Protein AF-L7VWI5-F1 (afdb_monomer_lite)

Radius of gyrat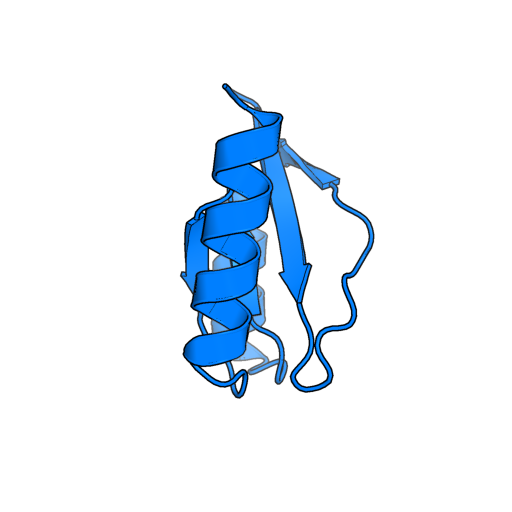ion: 11.41 Å; chains: 1; bounding box: 25×27×25 Å

Foldseek 3Di:
DWKWKWKAAQVLDIDDIDTHDPVRVVVVVVVCVVVLDQIWMDIQLATPGHRVHDPVSRVVSSVVSVVVVD

Sequence (70 aa):
MTHHYFRVYPNGDRAKALQLTTEEKDKLVAYNEVMRFGCAQFVDGKCVYEGFVPKEIIGAVEAAEKEKRT

Structure (mmCIF, N/CA/C/O backbone):
data_AF-L7VWI5-F1
#
_entry.id   AF-L7VWI5-F1
#
loop_
_atom_site.group_PDB
_atom_site.id
_atom_site.type_symbol
_atom_site.label_atom_id
_atom_site.label_alt_id
_atom_site.label_comp_id
_atom_site.label_asym_id
_atom_site.label_entity_id
_atom_site.label_seq_id
_atom_site.pdbx_PDB_ins_code
_atom_site.Cartn_x
_atom_site.Cartn_y
_atom_site.Cartn_z
_atom_site.occupancy
_atom_site.B_iso_or_equiv
_atom_site.auth_seq_id
_atom_site.auth_comp_id
_atom_site.auth_asym_id
_atom_site.auth_atom_id
_atom_site.pdbx_PDB_model_num
ATOM 1 N N . MET A 1 1 ? -15.003 4.065 11.689 1.00 82.69 1 MET A N 1
ATOM 2 C CA . MET A 1 1 ? -14.800 2.905 10.793 1.00 82.69 1 MET A CA 1
ATOM 3 C C . MET A 1 1 ? -13.313 2.584 10.777 1.00 82.69 1 MET A C 1
ATOM 5 O O . MET A 1 1 ? -12.524 3.518 10.891 1.00 82.69 1 MET A O 1
ATOM 9 N N . THR A 1 2 ? -12.935 1.307 10.725 1.00 92.94 2 THR A N 1
ATOM 10 C CA . THR A 1 2 ? -11.530 0.884 10.615 1.00 92.94 2 THR A CA 1
ATOM 11 C C . THR A 1 2 ? -11.229 0.424 9.194 1.00 92.94 2 THR A C 1
ATOM 13 O O . THR A 1 2 ? -12.098 -0.152 8.540 1.00 92.94 2 THR A O 1
ATOM 16 N N . HIS A 1 3 ? -10.009 0.674 8.735 1.00 93.56 3 HIS A N 1
ATOM 17 C CA . HIS A 1 3 ? -9.528 0.358 7.398 1.00 93.56 3 HIS A CA 1
ATOM 18 C C . HIS A 1 3 ? -8.328 -0.578 7.470 1.00 93.56 3 HIS A C 1
ATOM 20 O O . HIS A 1 3 ? -7.424 -0.395 8.290 1.00 93.56 3 HIS A O 1
ATOM 26 N N . HIS A 1 4 ? -8.297 -1.546 6.562 1.00 94.25 4 HIS A N 1
ATOM 27 C CA . HIS A 1 4 ? -7.182 -2.467 6.417 1.00 94.25 4 HIS A CA 1
ATO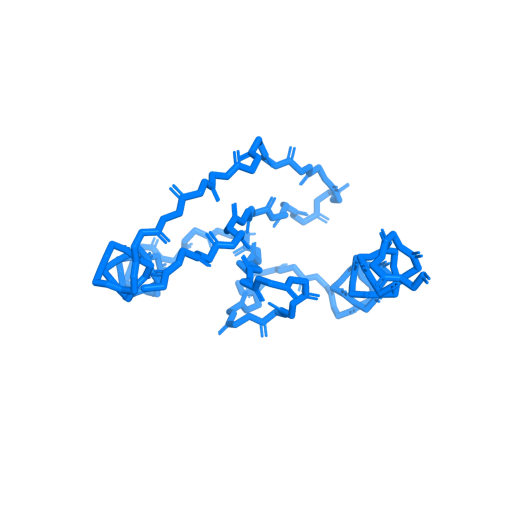M 28 C C . HIS A 1 4 ? -6.111 -1.844 5.521 1.00 94.25 4 HIS A C 1
ATOM 30 O O . HIS A 1 4 ? -6.240 -1.841 4.296 1.00 94.25 4 HIS A O 1
ATOM 36 N N . TYR A 1 5 ? -5.059 -1.315 6.134 1.00 94.38 5 TYR A N 1
ATOM 37 C CA . TYR A 1 5 ? -3.956 -0.662 5.440 1.00 94.38 5 TYR A CA 1
ATOM 38 C C . TYR A 1 5 ? -2.734 -1.576 5.357 1.00 94.38 5 TYR A C 1
ATOM 40 O O . TYR A 1 5 ? -2.344 -2.200 6.344 1.00 94.38 5 TYR A O 1
ATOM 48 N N . PHE A 1 6 ? -2.078 -1.629 4.203 1.00 93.94 6 PHE A N 1
ATOM 49 C CA . PHE A 1 6 ? -0.783 -2.292 4.059 1.00 93.94 6 PHE A CA 1
ATOM 50 C C . PHE A 1 6 ? 0.021 -1.690 2.903 1.00 93.94 6 PHE A C 1
ATOM 52 O O . PHE A 1 6 ? -0.488 -0.901 2.108 1.00 93.94 6 PHE A O 1
ATOM 59 N N . ARG A 1 7 ? 1.304 -2.055 2.824 1.00 93.75 7 ARG A N 1
ATOM 60 C CA . ARG A 1 7 ? 2.227 -1.588 1.782 1.00 93.75 7 ARG A CA 1
ATOM 61 C C . ARG A 1 7 ? 2.805 -2.753 0.999 1.00 93.75 7 ARG A C 1
ATOM 63 O O . ARG A 1 7 ? 2.988 -3.833 1.566 1.00 93.75 7 ARG A O 1
ATOM 70 N N . VAL A 1 8 ? 3.130 -2.499 -0.261 1.00 94.69 8 VAL A N 1
ATOM 71 C CA . VAL A 1 8 ? 3.798 -3.445 -1.160 1.00 94.69 8 VAL A CA 1
ATOM 72 C C . VAL A 1 8 ? 5.020 -2.779 -1.773 1.00 94.69 8 VAL A C 1
ATOM 74 O O . VAL A 1 8 ? 4.944 -1.640 -2.225 1.00 94.69 8 VAL A O 1
ATOM 77 N N . TYR A 1 9 ? 6.154 -3.465 -1.766 1.00 92.31 9 TYR A N 1
ATOM 78 C CA . TYR A 1 9 ? 7.418 -2.978 -2.314 1.00 92.31 9 TYR A CA 1
ATOM 79 C C . TYR A 1 9 ? 7.581 -3.389 -3.791 1.00 92.31 9 TYR A C 1
ATOM 81 O O . TYR A 1 9 ? 6.880 -4.289 -4.254 1.00 92.31 9 TYR A O 1
ATOM 89 N N . PRO A 1 10 ? 8.501 -2.771 -4.560 1.00 90.25 10 PRO A N 1
ATOM 90 C CA . PRO A 1 10 ? 8.671 -3.062 -5.990 1.00 90.25 10 PRO A CA 1
ATOM 91 C C . PRO A 1 10 ? 9.077 -4.504 -6.306 1.00 90.25 10 PRO A C 1
ATOM 93 O O . PRO A 1 10 ? 8.896 -4.957 -7.428 1.00 90.25 10 PRO A O 1
ATOM 96 N N . ASN A 1 11 ? 9.620 -5.225 -5.326 1.00 88.62 11 ASN A N 1
ATOM 97 C CA . ASN A 1 11 ? 9.937 -6.647 -5.432 1.00 88.62 11 ASN A CA 1
ATOM 98 C C . ASN A 1 11 ? 8.730 -7.565 -5.145 1.00 88.62 11 ASN A C 1
ATOM 100 O O . ASN A 1 11 ? 8.882 -8.781 -5.158 1.00 88.62 11 ASN A O 1
ATOM 104 N N . GLY A 1 12 ? 7.551 -7.000 -4.871 1.00 85.56 12 GLY A N 1
ATOM 105 C CA . GLY A 1 12 ? 6.341 -7.736 -4.508 1.00 85.56 12 GLY A CA 1
ATOM 106 C C . GLY A 1 12 ? 6.218 -8.058 -3.017 1.00 85.56 12 GLY A C 1
ATOM 107 O O . GLY A 1 12 ? 5.175 -8.566 -2.602 1.00 85.56 12 GLY A O 1
ATOM 108 N N . ASP A 1 13 ? 7.222 -7.731 -2.192 1.00 90.50 13 ASP A N 1
ATOM 109 C CA . ASP A 1 13 ? 7.144 -7.975 -0.753 1.00 90.50 13 ASP A CA 1
ATOM 110 C C . ASP A 1 13 ? 6.046 -7.133 -0.117 1.00 90.50 13 ASP A C 1
ATOM 112 O O . ASP A 1 13 ? 5.830 -5.965 -0.453 1.00 90.50 13 ASP A O 1
ATOM 116 N N . ARG A 1 14 ? 5.375 -7.722 0.870 1.00 90.00 14 ARG A N 1
ATOM 117 C CA . ARG A 1 14 ? 4.260 -7.093 1.570 1.00 90.00 14 ARG A CA 1
ATOM 118 C C . ARG A 1 14 ? 4.623 -6.800 3.018 1.00 90.00 14 ARG A C 1
ATOM 120 O O . ARG A 1 14 ? 4.979 -7.695 3.781 1.00 90.00 14 ARG A O 1
ATOM 127 N N . ALA A 1 15 ? 4.445 -5.545 3.423 1.00 90.00 15 ALA A N 1
ATOM 128 C CA . ALA A 1 15 ? 4.513 -5.167 4.828 1.00 90.00 15 ALA A CA 1
ATOM 129 C C . ALA A 1 15 ? 3.304 -5.719 5.602 1.00 90.00 15 ALA A C 1
ATOM 131 O O . ALA A 1 15 ? 2.205 -5.858 5.056 1.00 90.00 15 ALA A O 1
ATOM 132 N N . LYS A 1 16 ? 3.486 -5.967 6.903 1.00 89.69 16 LYS A N 1
ATOM 133 C CA . LYS A 1 16 ? 2.392 -6.369 7.795 1.00 89.69 16 LYS A CA 1
ATOM 134 C C . LYS A 1 16 ? 1.233 -5.370 7.705 1.00 89.69 16 LYS A C 1
ATOM 136 O O . LYS A 1 16 ? 1.451 -4.159 7.741 1.00 89.69 16 LYS A O 1
ATOM 141 N N . ALA A 1 17 ? 0.013 -5.891 7.605 1.00 91.75 17 ALA A N 1
ATOM 142 C CA . ALA A 1 17 ? -1.177 -5.060 7.569 1.00 91.75 17 ALA A CA 1
ATOM 143 C C . ALA A 1 17 ? -1.508 -4.461 8.942 1.00 91.75 17 ALA A C 1
ATOM 145 O O . ALA A 1 17 ? -1.252 -5.069 9.986 1.00 91.75 17 ALA A O 1
ATOM 146 N N . LEU A 1 18 ? -2.098 -3.270 8.916 1.00 93.19 18 LEU A N 1
ATOM 147 C CA . LEU A 1 18 ? -2.542 -2.499 10.067 1.00 93.19 18 LEU A CA 1
ATOM 148 C C . LEU A 1 18 ? -4.046 -2.241 9.952 1.00 93.19 18 LEU A C 1
ATOM 150 O O . LEU A 1 18 ? -4.569 -2.041 8.857 1.00 93.19 18 LEU A O 1
ATOM 154 N N . GLN A 1 19 ? -4.730 -2.228 11.092 1.00 95.81 19 GLN A N 1
ATOM 155 C CA . GLN A 1 19 ? -6.097 -1.727 11.197 1.00 95.81 19 GLN A CA 1
ATOM 156 C C . GLN A 1 19 ? -6.019 -0.290 11.695 1.00 95.81 19 GLN A C 1
ATOM 158 O O . GLN A 1 19 ? -5.504 -0.056 12.785 1.00 95.81 19 GLN A O 1
ATOM 163 N N . LEU A 1 20 ? -6.481 0.656 10.883 1.00 93.62 20 LEU A N 1
ATOM 164 C CA . LEU A 1 20 ? -6.373 2.087 11.162 1.00 93.62 20 LEU A CA 1
ATOM 165 C C . LEU A 1 20 ? -7.754 2.722 11.219 1.00 93.62 20 LEU A C 1
ATOM 167 O O . LEU A 1 20 ? -8.646 2.350 10.455 1.00 93.62 20 LEU A O 1
ATOM 171 N N . THR A 1 21 ? -7.934 3.721 12.071 1.00 96.38 21 THR A N 1
ATOM 172 C CA . THR A 1 21 ? -9.068 4.641 11.938 1.00 96.38 21 THR A CA 1
ATOM 173 C C . THR A 1 21 ? -8.966 5.436 10.629 1.00 96.38 21 THR A C 1
ATOM 175 O O . THR A 1 21 ? -7.905 5.513 10.006 1.00 96.38 21 THR A O 1
ATOM 178 N N . THR A 1 22 ? -10.070 6.044 10.187 1.00 93.50 22 THR A N 1
ATOM 179 C CA . THR A 1 22 ? -10.080 6.895 8.983 1.00 93.50 22 THR A CA 1
ATOM 180 C C . THR A 1 22 ? -9.049 8.027 9.068 1.00 93.50 22 THR A C 1
ATOM 182 O O . THR A 1 22 ? -8.302 8.232 8.115 1.00 93.50 22 THR A O 1
ATOM 185 N N . GLU A 1 23 ? -8.932 8.683 10.226 1.00 94.88 23 GLU A N 1
ATOM 186 C CA . GLU A 1 23 ? -7.974 9.775 10.438 1.00 94.88 23 GLU A CA 1
ATOM 187 C C . GLU A 1 23 ? -6.514 9.298 10.351 1.00 94.88 23 GLU A C 1
ATOM 189 O O . GLU A 1 23 ? -5.687 9.927 9.689 1.00 94.88 23 GLU A O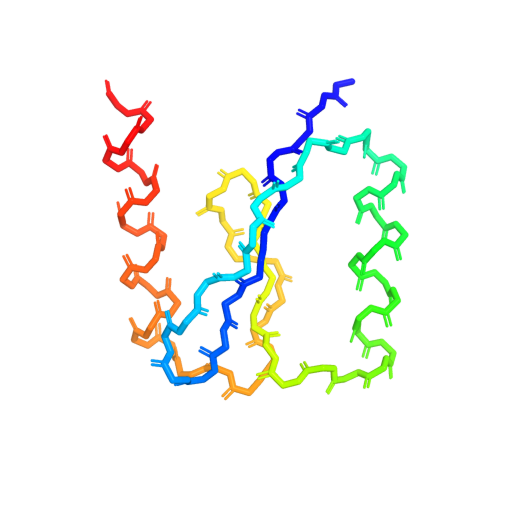 1
ATOM 194 N N . GLU A 1 24 ? -6.182 8.168 10.981 1.00 93.88 24 GLU A N 1
ATOM 195 C CA . GLU A 1 24 ? -4.834 7.587 10.918 1.00 93.88 24 GLU A CA 1
ATOM 196 C C . GLU A 1 24 ? -4.473 7.149 9.498 1.00 93.88 24 GLU A C 1
ATOM 198 O O . GLU A 1 24 ? -3.350 7.382 9.050 1.00 93.88 24 GLU A O 1
ATOM 203 N N . LYS A 1 25 ? -5.433 6.555 8.776 1.00 91.88 25 LYS A N 1
ATOM 204 C CA . LYS A 1 25 ? -5.282 6.171 7.369 1.00 91.88 25 LYS A CA 1
ATOM 205 C C . LYS A 1 25 ? -4.951 7.390 6.503 1.00 91.88 25 LYS A C 1
ATOM 207 O O . LYS A 1 25 ? -3.993 7.331 5.738 1.00 91.88 25 LYS A O 1
ATOM 212 N N . ASP A 1 26 ? -5.701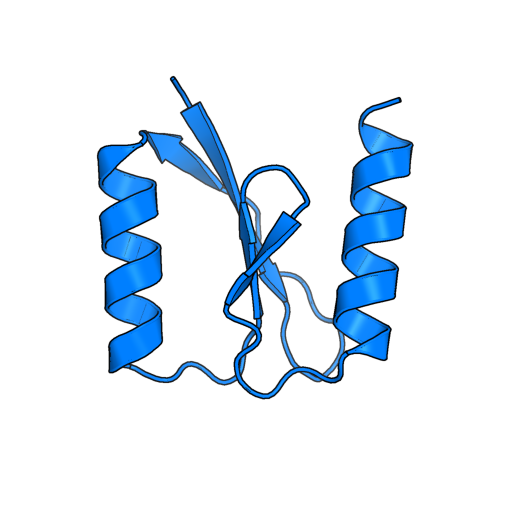 8.485 6.637 1.00 91.75 26 ASP A N 1
ATOM 213 C CA . ASP A 1 26 ? -5.477 9.710 5.854 1.00 91.75 26 ASP A CA 1
ATOM 214 C C . ASP A 1 26 ? -4.103 10.329 6.148 1.00 91.75 26 ASP A C 1
ATOM 216 O O . ASP A 1 26 ? -3.358 10.657 5.222 1.00 91.75 26 ASP A O 1
ATOM 220 N N . LYS A 1 27 ? -3.715 10.399 7.429 1.00 92.12 27 LYS A N 1
ATOM 221 C CA . LYS A 1 27 ? -2.386 10.877 7.843 1.00 92.12 27 LYS A CA 1
ATOM 222 C C . LYS A 1 27 ? -1.256 10.032 7.254 1.00 92.12 27 LYS A C 1
ATOM 224 O O . LYS A 1 27 ? -0.254 10.580 6.798 1.00 92.12 27 LYS A O 1
ATOM 229 N N . LEU A 1 28 ? -1.404 8.706 7.249 1.00 88.44 28 LEU A N 1
ATOM 230 C CA . LEU A 1 28 ? -0.401 7.788 6.706 1.00 88.44 28 LEU A CA 1
ATOM 231 C C . LEU A 1 28 ? -0.276 7.879 5.186 1.00 88.44 28 LEU A C 1
ATOM 233 O O . LEU A 1 28 ? 0.847 7.826 4.683 1.00 88.44 28 LEU A O 1
ATOM 237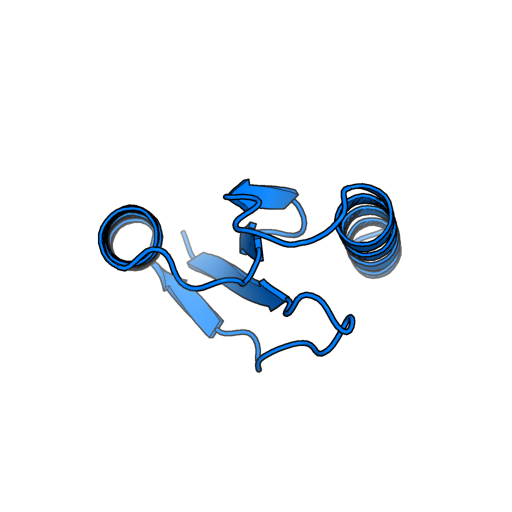 N N . VAL A 1 29 ? -1.382 8.015 4.453 1.00 87.25 29 VAL A N 1
ATOM 238 C CA . VAL A 1 29 ? -1.338 8.223 2.996 1.00 87.25 29 VAL A CA 1
ATOM 239 C C . VAL A 1 29 ? -0.610 9.531 2.685 1.00 87.25 29 VAL A C 1
ATOM 241 O O . VAL A 1 29 ? 0.434 9.496 2.034 1.00 87.25 29 VAL A O 1
ATOM 244 N N . ALA A 1 30 ? -1.044 10.646 3.282 1.00 89.19 30 ALA A N 1
ATOM 245 C CA . ALA A 1 30 ? -0.431 11.959 3.068 1.00 89.19 30 ALA A CA 1
ATOM 246 C C . ALA A 1 30 ? 1.069 11.986 3.423 1.00 89.19 30 ALA A C 1
ATOM 248 O O . ALA A 1 30 ? 1.887 12.537 2.688 1.00 89.19 30 ALA A O 1
ATOM 249 N N . TYR A 1 31 ? 1.466 11.348 4.530 1.00 85.62 31 TYR A N 1
ATOM 250 C CA . TYR A 1 31 ? 2.875 11.265 4.921 1.00 85.62 31 TYR A CA 1
ATOM 251 C C . TYR A 1 31 ? 3.738 10.528 3.883 1.00 85.62 31 TYR A C 1
ATOM 253 O O . TYR A 1 31 ? 4.859 10.949 3.591 1.00 85.62 31 TYR A O 1
ATOM 261 N N . ASN A 1 32 ? 3.237 9.429 3.310 1.00 81.38 32 ASN A N 1
ATOM 262 C CA . ASN A 1 32 ? 4.004 8.643 2.341 1.00 81.38 32 ASN A CA 1
ATOM 263 C C . ASN A 1 32 ? 4.067 9.304 0.956 1.00 81.38 32 ASN A C 1
ATOM 265 O O . ASN A 1 32 ? 5.087 9.143 0.285 1.00 81.38 32 ASN A O 1
ATOM 269 N N . GLU A 1 33 ? 3.051 10.076 0.559 1.00 80.94 33 GLU A N 1
ATOM 270 C CA . GLU A 1 33 ? 3.099 10.908 -0.654 1.00 80.94 33 GLU A CA 1
ATOM 271 C C . GLU A 1 33 ? 4.235 11.943 -0.580 1.00 80.94 33 GLU A C 1
ATOM 273 O O . GLU A 1 33 ? 4.953 12.159 -1.559 1.00 80.94 33 GLU A O 1
ATOM 278 N N . VAL A 1 34 ? 4.456 12.533 0.602 1.00 83.19 34 VAL A N 1
ATOM 279 C CA . VAL A 1 34 ? 5.539 13.504 0.835 1.00 83.19 34 VAL A CA 1
ATOM 280 C C . VAL A 1 34 ? 6.905 12.822 0.891 1.00 83.19 34 VAL A C 1
ATOM 282 O O . VAL A 1 34 ? 7.847 13.263 0.234 1.00 83.19 34 VAL A O 1
ATOM 285 N N . MET A 1 35 ? 7.025 11.736 1.657 1.00 77.56 35 MET A N 1
ATOM 286 C CA . MET A 1 35 ? 8.301 11.033 1.845 1.00 77.56 35 MET A CA 1
ATOM 287 C C . MET A 1 35 ? 8.726 10.204 0.625 1.00 77.56 35 MET A C 1
ATOM 289 O O . MET A 1 35 ? 9.875 9.770 0.563 1.00 77.56 35 MET A O 1
ATOM 293 N N . ARG A 1 36 ? 7.819 9.982 -0.339 1.00 66.00 36 ARG A N 1
ATOM 294 C CA . ARG A 1 36 ? 8.041 9.206 -1.570 1.00 66.00 36 ARG A CA 1
ATOM 295 C C . ARG A 1 36 ? 8.662 7.838 -1.307 1.00 66.00 36 ARG A C 1
ATOM 297 O O . ARG A 1 36 ? 9.608 7.430 -1.984 1.00 66.00 36 ARG A O 1
ATOM 304 N N . PHE A 1 37 ? 8.128 7.108 -0.329 1.00 68.88 37 PHE A N 1
ATOM 305 C CA . PHE A 1 37 ? 8.526 5.715 -0.158 1.00 68.88 37 PHE A CA 1
ATOM 306 C C . PHE A 1 37 ? 8.261 4.978 -1.472 1.00 68.88 37 PHE A C 1
ATOM 308 O O . PHE A 1 37 ? 7.173 5.077 -2.035 1.00 68.88 37 PHE A O 1
ATOM 315 N N . GLY A 1 38 ? 9.256 4.247 -1.975 1.00 81.25 38 GLY A N 1
ATOM 316 C CA . GLY A 1 38 ? 9.154 3.516 -3.240 1.00 81.25 38 GLY A CA 1
ATOM 317 C C . GLY A 1 38 ? 8.204 2.319 -3.209 1.00 81.25 38 GLY A C 1
ATOM 318 O O . GLY A 1 38 ? 8.399 1.385 -3.969 1.00 81.25 38 GLY A O 1
ATOM 319 N N . CYS A 1 39 ? 7.210 2.319 -2.325 1.00 91.06 39 CYS A N 1
ATOM 320 C CA . CYS A 1 39 ? 6.220 1.272 -2.142 1.00 91.06 39 CYS A CA 1
ATOM 321 C C . CYS A 1 39 ? 4.818 1.774 -2.506 1.00 91.06 39 CYS A C 1
ATOM 323 O O . CYS A 1 39 ? 4.487 2.938 -2.277 1.00 91.06 39 CYS A O 1
ATOM 325 N N . ALA A 1 40 ? 3.981 0.861 -2.981 1.00 93.56 40 ALA A N 1
ATOM 326 C CA . ALA A 1 40 ? 2.563 1.084 -3.172 1.00 93.56 40 ALA A CA 1
ATOM 327 C C . ALA A 1 40 ? 1.822 0.951 -1.836 1.00 93.56 40 ALA A C 1
ATOM 329 O O . ALA A 1 40 ? 2.183 0.135 -0.979 1.00 93.56 40 ALA A O 1
ATOM 330 N N . GLN A 1 41 ? 0.766 1.737 -1.664 1.00 93.31 41 GLN A N 1
ATOM 331 C CA . GLN A 1 41 ? -0.112 1.709 -0.503 1.00 93.31 41 GLN A CA 1
ATOM 332 C C . GLN A 1 41 ? -1.476 1.167 -0.885 1.00 93.31 41 GLN A C 1
ATOM 334 O O . GLN A 1 41 ? -2.051 1.551 -1.904 1.00 93.31 41 GLN A O 1
ATOM 339 N N . PHE A 1 42 ? -2.011 0.323 -0.013 1.00 94.75 42 PHE A N 1
ATOM 340 C CA . PHE A 1 42 ? -3.315 -0.284 -0.184 1.00 94.75 42 PHE A CA 1
ATOM 341 C C . PHE A 1 42 ? -4.182 -0.010 1.031 1.00 94.75 42 PHE A C 1
ATOM 343 O O . PHE A 1 42 ? -3.731 -0.122 2.173 1.00 94.75 42 PHE A O 1
ATOM 350 N N . VAL A 1 43 ? -5.442 0.312 0.768 1.00 94.62 43 VAL A N 1
ATOM 351 C CA . VAL A 1 43 ? -6.496 0.491 1.760 1.00 94.62 43 VAL A CA 1
ATOM 352 C C . VAL A 1 43 ? -7.665 -0.374 1.331 1.00 94.62 43 VAL A C 1
ATOM 354 O O . VAL A 1 43 ? -8.155 -0.265 0.211 1.00 94.62 43 VAL A O 1
ATOM 357 N N . ASP A 1 44 ? -8.099 -1.260 2.222 1.00 94.19 44 ASP A N 1
ATOM 358 C CA . ASP A 1 44 ? -9.236 -2.155 1.998 1.00 94.19 44 ASP A CA 1
ATOM 359 C C . ASP A 1 44 ? -9.136 -2.972 0.701 1.00 94.19 44 ASP A C 1
ATOM 361 O O . ASP A 1 44 ? -10.136 -3.309 0.073 1.00 94.19 44 ASP A O 1
ATOM 365 N N . GLY A 1 45 ? -7.902 -3.321 0.329 1.00 92.94 45 GLY A N 1
ATOM 366 C CA . GLY A 1 45 ? -7.594 -4.117 -0.858 1.00 92.94 45 GLY A CA 1
ATOM 367 C C . GLY A 1 45 ? -7.478 -3.317 -2.157 1.00 92.94 45 GLY A C 1
ATOM 368 O O . GLY A 1 45 ? -7.217 -3.922 -3.189 1.00 92.94 45 GLY A O 1
ATOM 369 N N . LYS A 1 46 ? -7.628 -1.987 -2.122 1.00 94.75 46 LYS A N 1
ATOM 370 C CA . LYS A 1 46 ? -7.426 -1.109 -3.282 1.00 94.75 46 LYS A CA 1
ATOM 371 C C . LYS A 1 46 ? -6.160 -0.290 -3.147 1.00 94.75 46 LYS A C 1
ATOM 373 O O . LYS A 1 46 ? -5.858 0.193 -2.054 1.00 94.75 46 LYS A O 1
ATOM 378 N N . CYS A 1 47 ? -5.449 -0.107 -4.249 1.00 94.38 47 CYS A N 1
ATOM 379 C CA . CYS A 1 47 ? -4.299 0.777 -4.285 1.00 94.38 47 CYS A CA 1
ATOM 380 C C . CYS A 1 47 ? -4.759 2.238 -4.188 1.00 94.38 47 CYS A C 1
ATOM 382 O O . CYS A 1 47 ? -5.661 2.668 -4.905 1.00 94.38 47 CYS A O 1
ATOM 384 N N . VAL A 1 48 ? -4.150 2.994 -3.275 1.00 93.25 48 VAL A N 1
ATOM 385 C CA . VAL A 1 48 ? -4.416 4.433 -3.092 1.00 93.25 48 VAL A CA 1
ATOM 386 C C . VAL A 1 48 ? -3.220 5.299 -3.474 1.00 93.25 48 VAL A C 1
ATOM 388 O O . VAL A 1 48 ? -3.378 6.493 -3.691 1.00 93.25 48 VAL A O 1
ATOM 391 N N . TYR A 1 49 ? -2.037 4.694 -3.581 1.00 91.62 49 TYR A N 1
ATOM 392 C CA . TYR A 1 49 ? -0.806 5.347 -4.008 1.00 91.62 49 TYR A CA 1
ATOM 393 C C . TYR A 1 49 ? 0.137 4.297 -4.603 1.00 91.62 49 TYR A C 1
ATOM 395 O O . TYR A 1 49 ? 0.419 3.295 -3.950 1.00 91.62 49 TYR A O 1
ATOM 403 N N . GLU A 1 50 ? 0.624 4.508 -5.827 1.00 90.94 50 GLU A N 1
ATOM 404 C CA . GLU A 1 50 ? 1.406 3.500 -6.569 1.00 90.94 50 GLU A CA 1
ATOM 405 C C . GLU A 1 50 ? 2.905 3.493 -6.195 1.00 90.94 50 GLU A C 1
ATOM 407 O O . GLU A 1 50 ? 3.573 2.459 -6.266 1.00 90.94 50 GLU A O 1
ATOM 412 N N . GLY A 1 51 ? 3.459 4.634 -5.773 1.00 88.69 51 GLY A N 1
ATOM 413 C CA . GLY A 1 51 ? 4.903 4.778 -5.560 1.00 88.69 51 GLY A CA 1
ATOM 414 C C . GLY A 1 51 ? 5.714 4.448 -6.823 1.00 88.69 51 GLY A C 1
ATOM 415 O O . GLY A 1 51 ? 5.391 4.916 -7.910 1.00 88.69 51 GLY A O 1
ATOM 416 N N . PHE A 1 52 ? 6.773 3.640 -6.677 1.00 88.62 52 PHE A N 1
ATOM 417 C CA . PHE A 1 52 ? 7.585 3.118 -7.794 1.00 88.62 52 PHE A CA 1
ATOM 418 C C . PHE A 1 52 ? 7.278 1.646 -8.112 1.00 88.62 52 PHE A C 1
ATOM 420 O O . PHE A 1 52 ? 8.109 0.943 -8.690 1.00 88.62 52 PHE A O 1
ATOM 427 N N . VAL A 1 53 ? 6.114 1.146 -7.694 1.00 92.25 53 VAL A N 1
ATOM 428 C CA . VAL A 1 53 ? 5.746 -0.257 -7.897 1.00 92.25 53 VAL A CA 1
ATOM 429 C C . VAL A 1 53 ? 5.114 -0.433 -9.283 1.00 92.25 53 VAL A C 1
ATOM 431 O O . VAL A 1 53 ? 4.206 0.319 -9.636 1.00 92.25 53 VAL A O 1
ATOM 434 N N . PRO A 1 54 ? 5.549 -1.426 -10.080 1.00 93.75 54 PRO A N 1
ATOM 435 C CA . PRO A 1 54 ? 4.929 -1.741 -11.363 1.00 93.75 54 PRO A CA 1
ATOM 436 C C . PRO A 1 54 ? 3.429 -2.044 -11.253 1.00 93.75 54 PRO A C 1
ATOM 438 O O . PRO A 1 54 ? 2.987 -2.756 -10.348 1.00 93.75 54 PRO A O 1
ATOM 441 N N . LYS A 1 55 ? 2.649 -1.583 -12.238 1.00 94.00 55 LYS A N 1
ATOM 442 C CA . LYS A 1 55 ? 1.189 -1.786 -12.290 1.00 94.00 55 LYS A CA 1
ATOM 443 C C . LYS A 1 55 ? 0.769 -3.254 -12.281 1.00 94.00 55 LYS A C 1
ATOM 445 O O . LYS A 1 55 ? -0.285 -3.577 -11.748 1.00 94.00 55 LYS A O 1
ATOM 450 N N . GLU A 1 56 ? 1.592 -4.140 -12.832 1.00 95.44 56 GLU A N 1
ATOM 451 C CA . GLU A 1 56 ? 1.344 -5.587 -12.831 1.00 95.44 56 GLU A CA 1
ATOM 452 C C . GLU A 1 56 ? 1.336 -6.159 -11.407 1.00 95.44 56 GLU A C 1
ATOM 454 O O . GLU A 1 56 ? 0.448 -6.932 -11.055 1.00 95.44 56 GLU A O 1
ATOM 459 N N . ILE A 1 57 ? 2.272 -5.716 -10.558 1.00 95.00 57 ILE A N 1
ATOM 460 C CA . ILE A 1 57 ? 2.327 -6.109 -9.143 1.00 95.00 57 ILE A CA 1
ATOM 461 C C . ILE A 1 57 ? 1.119 -5.541 -8.402 1.00 95.00 57 ILE A C 1
ATOM 463 O O . ILE A 1 57 ? 0.481 -6.252 -7.628 1.00 95.00 57 ILE A O 1
ATOM 467 N N . ILE A 1 58 ? 0.774 -4.278 -8.663 1.00 95.50 58 ILE A N 1
ATOM 468 C CA . ILE A 1 58 ? -0.394 -3.642 -8.050 1.00 95.50 58 ILE A CA 1
ATOM 469 C C . ILE A 1 58 ? -1.669 -4.421 -8.393 1.00 95.50 58 ILE A C 1
ATOM 471 O O . ILE A 1 58 ? -2.401 -4.814 -7.486 1.00 95.50 58 ILE A O 1
ATOM 475 N N . GLY A 1 59 ? -1.890 -4.722 -9.674 1.00 95.81 59 GLY A N 1
ATOM 476 C CA . GLY A 1 59 ? -3.056 -5.476 -10.133 1.00 95.81 59 GLY A CA 1
ATOM 477 C C . GLY A 1 59 ? -3.124 -6.892 -9.554 1.00 95.81 59 GLY A C 1
ATOM 478 O O . GLY A 1 59 ? -4.197 -7.330 -9.138 1.00 95.81 59 GLY A O 1
ATOM 479 N N . ALA A 1 60 ? -1.987 -7.589 -9.451 1.00 94.75 60 ALA A N 1
ATOM 480 C CA . ALA A 1 60 ? -1.925 -8.908 -8.820 1.00 94.75 60 ALA A CA 1
ATOM 481 C C . ALA A 1 60 ? -2.330 -8.858 -7.336 1.00 94.75 60 ALA A C 1
ATOM 483 O O . ALA A 1 60 ? -3.045 -9.736 -6.850 1.00 94.75 60 ALA A O 1
ATOM 484 N N . VAL A 1 61 ? -1.917 -7.811 -6.617 1.00 94.25 61 VAL A N 1
ATOM 485 C CA . VAL A 1 61 ? -2.278 -7.609 -5.208 1.00 94.25 61 VAL A CA 1
ATOM 486 C C . VAL A 1 61 ? -3.764 -7.288 -5.053 1.00 94.25 61 VAL A C 1
ATOM 488 O O . VAL A 1 61 ? -4.413 -7.877 -4.188 1.00 94.25 61 VAL A O 1
ATOM 491 N N . GLU A 1 62 ? -4.323 -6.398 -5.877 1.00 95.00 62 GLU A N 1
ATOM 492 C CA . GLU A 1 62 ? -5.759 -6.080 -5.829 1.00 95.00 62 GLU A CA 1
ATOM 493 C C . GLU A 1 62 ? -6.624 -7.313 -6.123 1.00 95.00 62 GLU A C 1
ATOM 495 O O . GLU A 1 62 ? -7.616 -7.550 -5.430 1.00 95.00 62 GLU A O 1
ATOM 500 N N . ALA A 1 63 ? -6.229 -8.134 -7.103 1.00 94.06 63 ALA A N 1
ATOM 501 C CA . ALA A 1 63 ? -6.905 -9.391 -7.411 1.00 94.06 63 ALA A CA 1
ATOM 502 C C . ALA A 1 63 ? -6.877 -10.358 -6.213 1.00 94.06 63 ALA A C 1
ATOM 504 O O . ALA A 1 63 ? -7.931 -10.832 -5.786 1.00 94.06 63 ALA A O 1
ATOM 505 N N . ALA A 1 64 ? -5.703 -10.564 -5.609 1.00 91.56 64 ALA A N 1
ATOM 506 C CA . ALA A 1 64 ? -5.548 -11.451 -4.457 1.00 91.56 64 ALA A CA 1
ATOM 507 C C . ALA A 1 64 ? -6.333 -10.975 -3.218 1.00 91.56 64 ALA A C 1
ATOM 509 O O . ALA A 1 64 ? -6.847 -11.789 -2.448 1.00 91.56 64 ALA A O 1
ATOM 510 N N . GLU A 1 65 ? -6.441 -9.662 -2.987 1.00 91.06 65 GLU A N 1
ATOM 511 C CA . GLU A 1 65 ? -7.243 -9.131 -1.875 1.00 91.06 65 GLU A CA 1
ATOM 512 C C . GLU A 1 65 ? -8.749 -9.202 -2.147 1.00 91.06 65 GLU A C 1
ATOM 514 O O . GLU A 1 65 ? -9.522 -9.355 -1.198 1.00 91.06 65 GLU A O 1
ATOM 519 N N . LYS A 1 66 ? -9.175 -9.128 -3.414 1.00 88.19 66 LYS A N 1
ATOM 520 C CA . LYS A 1 66 ? -10.572 -9.345 -3.802 1.00 88.19 66 LYS A CA 1
ATOM 521 C C . LYS A 1 66 ? -11.004 -10.787 -3.523 1.00 88.19 66 LYS A C 1
ATOM 523 O O . LYS A 1 66 ? -12.062 -10.987 -2.931 1.00 88.19 66 LYS A O 1
ATOM 528 N N . GLU A 1 67 ? -10.179 -11.772 -3.877 1.00 82.69 67 GLU A N 1
ATOM 529 C CA . GLU A 1 67 ? -10.471 -13.195 -3.638 1.00 82.69 67 GLU A CA 1
ATOM 530 C C . GLU A 1 67 ? -10.599 -13.527 -2.146 1.00 82.69 67 GLU A C 1
ATOM 532 O O . GLU A 1 67 ? -11.501 -14.254 -1.758 1.00 82.69 67 GLU A O 1
ATOM 537 N N . LYS A 1 68 ? -9.766 -12.937 -1.280 1.00 79.88 68 LYS A N 1
ATOM 538 C CA . LYS A 1 68 ? -9.836 -13.153 0.181 1.00 79.88 68 LYS A CA 1
ATOM 539 C C . LYS A 1 68 ? -11.070 -12.555 0.859 1.00 79.88 68 LYS A C 1
ATOM 541 O O . LYS A 1 68 ? -11.319 -12.846 2.027 1.00 79.88 68 LYS A O 1
ATOM 546 N N . ARG A 1 69 ? -11.761 -11.638 0.182 1.00 65.94 69 ARG A N 1
ATOM 547 C CA . ARG A 1 69 ? -12.920 -10.9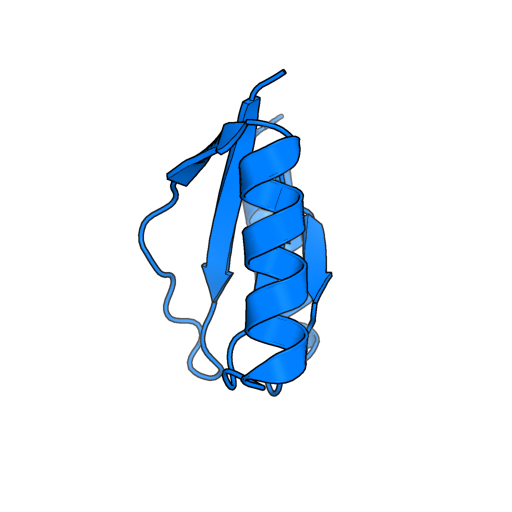01 0.709 1.00 65.94 69 ARG A CA 1
ATOM 548 C C . ARG A 1 69 ? -14.244 -11.356 0.091 1.00 65.94 69 ARG A C 1
ATOM 550 O O . ARG A 1 69 ? -15.273 -10.782 0.440 1.00 65.94 69 ARG A O 1
ATOM 557 N N . THR A 1 70 ? -14.200 -12.327 -0.821 1.00 56.12 70 THR A N 1
ATOM 558 C CA . THR A 1 70 ? -15.374 -12.980 -1.419 1.00 56.12 70 THR A CA 1
ATOM 559 C C . THR A 1 70 ? -15.672 -14.261 -0.651 1.00 56.12 70 THR A C 1
ATOM 561 O O . THR A 1 70 ? -16.870 -14.539 -0.438 1.00 56.12 70 THR A O 1
#

pLDDT: mean 89.54, std 7.66, range [56.12, 96.38]

Organism: NCBI:txid1256569

Secondary structure (DSSP, 8-state):
-EEEEEEE-TTS-BPPPEEEEHHHHHHHHHHHHHHT-SSEEEETTEEEE-TT--HHHHHHHHHHHHHTT-